Protein AF-A0A1L5KMX1-F1 (afdb_monomer)

Secondary structure (DSSP, 8-state):
--GGGGTGGG-SSS---HHHHHHHHHHHHHHHHHHH-SSHHHHHHHHHHHS--SEEEEE-TTS-EEEEETT--HHHHHHHH-HHHHHT----

Nearest PDB structures (foldseek):
  5l3p-assembly1_z  TM=7.705E-01  e=7.953E-04  Escherichia coli
  7she-assembly1_B  TM=2.033E-01  e=8.927E+00  Homo sapiens

Foldseek 3Di:
DDPVVVVVPVPDDDDQDPLNVVVVVLVVVLVVLVVPDPDPVVSVVVCVVSVQDQWDWDADPVGHIDIDGPPDDVLNVLVSVHVVSSVVDPDD

Mean predicted aligned error: 12.76 Å

S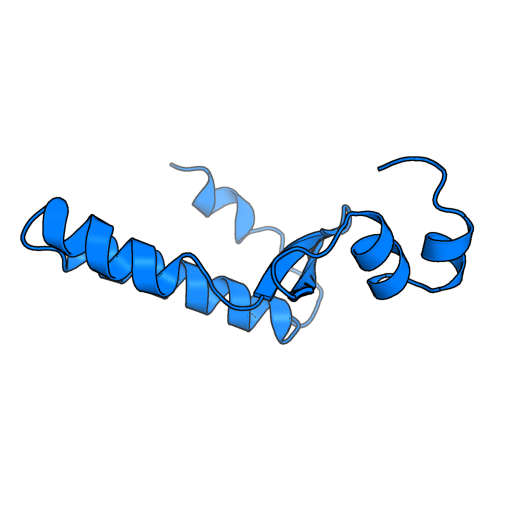tructure (mmCIF, N/CA/C/O backbone):
data_AF-A0A1L5KMX1-F1
#
_entry.id   AF-A0A1L5KMX1-F1
#
loop_
_atom_site.group_PDB
_atom_site.id
_atom_site.type_symbol
_atom_site.label_atom_id
_atom_site.label_alt_id
_atom_site.label_comp_id
_atom_site.label_asym_id
_atom_site.label_entity_id
_atom_site.label_seq_id
_atom_site.pdbx_PDB_ins_code
_atom_site.Cartn_x
_atom_site.Cartn_y
_atom_site.Cartn_z
_atom_site.occupancy
_atom_site.B_iso_or_equiv
_atom_site.auth_seq_id
_atom_site.auth_comp_id
_atom_site.auth_asym_id
_atom_site.auth_atom_id
_atom_site.pdbx_PDB_model_num
ATOM 1 N N . MET A 1 1 ? 13.670 2.421 23.810 1.00 41.09 1 MET A N 1
ATOM 2 C CA . MET A 1 1 ? 14.302 3.001 22.606 1.00 41.09 1 MET A CA 1
ATOM 3 C C . MET A 1 1 ? 13.866 2.151 21.427 1.00 41.09 1 MET A C 1
ATOM 5 O O . MET A 1 1 ? 14.442 1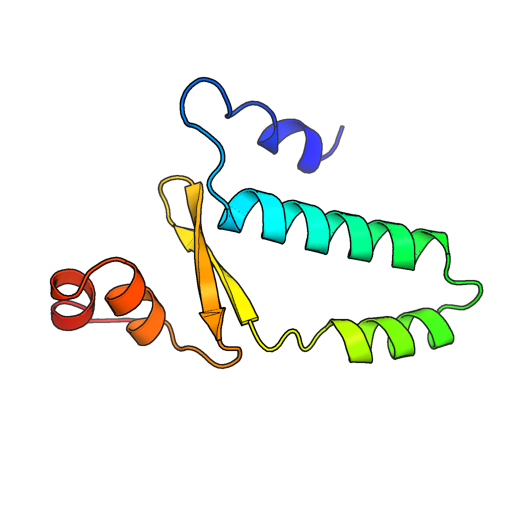.101 21.190 1.00 41.09 1 MET A O 1
ATOM 9 N N . GLY A 1 2 ? 12.703 2.487 20.868 1.00 44.88 2 GLY A N 1
ATOM 10 C CA . GLY A 1 2 ? 11.924 1.606 19.995 1.00 44.88 2 GLY A CA 1
ATOM 11 C C . GLY A 1 2 ? 12.114 1.898 18.510 1.00 44.88 2 GLY A C 1
ATOM 12 O O . GLY A 1 2 ? 12.633 2.947 18.136 1.00 44.88 2 GLY A O 1
ATOM 13 N N . VAL A 1 3 ? 11.629 0.966 17.691 1.00 44.22 3 VAL A N 1
ATOM 14 C CA . VAL A 1 3 ? 11.689 0.940 16.217 1.00 44.22 3 VAL A CA 1
ATOM 15 C C . VAL A 1 3 ? 11.230 2.262 15.572 1.00 44.22 3 VAL A C 1
ATOM 17 O O . VAL A 1 3 ? 11.789 2.677 14.562 1.00 44.22 3 VAL A O 1
ATOM 20 N N . ALA A 1 4 ? 10.309 2.993 16.212 1.00 45.34 4 ALA A N 1
ATOM 21 C CA . ALA A 1 4 ? 9.821 4.295 15.749 1.00 45.34 4 ALA A CA 1
ATOM 22 C C . ALA A 1 4 ? 10.881 5.417 15.765 1.00 45.34 4 ALA A C 1
ATOM 24 O O . ALA A 1 4 ? 10.875 6.281 14.892 1.00 45.34 4 ALA A O 1
ATOM 25 N N . ALA A 1 5 ? 11.829 5.395 16.712 1.00 43.06 5 ALA A N 1
ATOM 26 C CA . ALA A 1 5 ? 12.866 6.428 16.808 1.00 43.06 5 ALA A CA 1
ATOM 27 C C . ALA A 1 5 ? 13.889 6.344 15.661 1.00 43.06 5 ALA A C 1
ATOM 29 O O . ALA A 1 5 ? 14.561 7.325 15.361 1.00 43.06 5 ALA A O 1
ATOM 30 N N . HIS A 1 6 ? 13.994 5.184 15.005 1.00 39.56 6 HIS A N 1
ATOM 31 C CA . HIS A 1 6 ? 14.953 4.965 13.925 1.00 39.56 6 HIS A CA 1
ATOM 32 C C . HIS A 1 6 ? 14.399 5.336 12.534 1.00 39.56 6 HIS A C 1
ATOM 34 O O . HIS A 1 6 ? 15.171 5.449 11.583 1.00 39.56 6 HIS A O 1
ATOM 40 N N . TRP A 1 7 ? 13.087 5.569 12.384 1.00 48.00 7 TRP A N 1
ATOM 41 C CA . TRP A 1 7 ? 12.498 5.971 11.096 1.00 48.00 7 TRP A CA 1
ATOM 42 C C . TRP A 1 7 ? 12.510 7.481 10.850 1.00 48.00 7 TRP A C 1
ATOM 44 O O . TRP A 1 7 ? 12.723 7.894 9.715 1.00 48.00 7 TRP A O 1
ATOM 54 N N . ALA A 1 8 ? 12.414 8.305 11.896 1.00 49.25 8 ALA A N 1
ATOM 55 C CA . ALA A 1 8 ? 12.460 9.766 11.763 1.00 49.25 8 ALA A CA 1
ATOM 56 C C . ALA A 1 8 ? 13.834 10.319 11.313 1.00 49.25 8 ALA A C 1
ATOM 58 O O . ALA A 1 8 ? 13.945 11.491 10.974 1.00 49.25 8 ALA A O 1
ATOM 59 N N . TYR A 1 9 ? 14.897 9.502 11.310 1.00 36.16 9 TYR A N 1
ATOM 60 C CA . TYR A 1 9 ? 16.257 9.970 11.012 1.00 36.16 9 TYR A CA 1
ATOM 61 C C . TYR A 1 9 ? 16.653 9.891 9.524 1.00 36.16 9 TYR A C 1
ATOM 63 O O . TYR A 1 9 ? 17.647 10.492 9.125 1.00 36.16 9 TYR A O 1
ATOM 71 N N . LYS A 1 10 ? 15.882 9.205 8.666 1.00 45.84 10 LYS A N 1
ATOM 72 C CA . LYS A 1 10 ? 16.167 9.151 7.215 1.00 45.84 10 LYS A CA 1
ATOM 73 C C . LYS A 1 10 ? 15.617 10.347 6.421 1.00 45.84 10 LYS A C 1
ATOM 75 O O . LYS A 1 10 ? 15.627 10.320 5.196 1.00 45.84 10 LYS A O 1
ATOM 80 N N . GLU A 1 11 ? 15.184 11.404 7.099 1.00 52.62 11 GLU A N 1
ATOM 81 C CA . GLU A 1 11 ? 14.637 12.616 6.486 1.00 52.62 11 GLU A CA 1
ATOM 82 C C . GLU A 1 11 ? 15.678 13.747 6.504 1.00 52.62 11 GLU A C 1
ATOM 84 O O . GLU A 1 11 ? 15.631 14.661 7.317 1.00 52.62 11 GLU A O 1
ATOM 89 N N . HIS A 1 12 ? 16.670 13.672 5.618 1.00 41.72 12 HIS A N 1
ATOM 90 C CA . HIS A 1 12 ? 17.517 14.823 5.278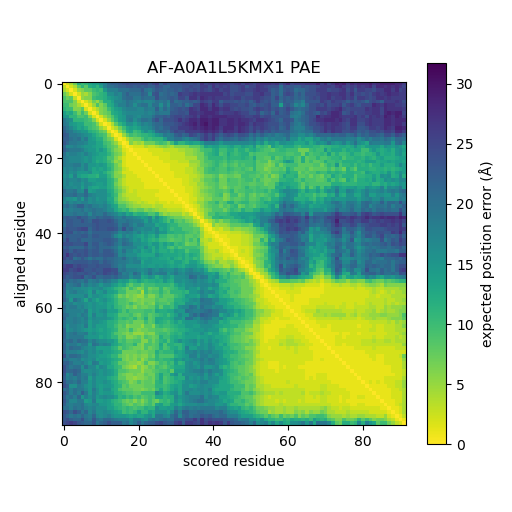 1.00 41.72 12 HIS A CA 1
ATOM 91 C C . HIS A 1 12 ? 17.629 14.948 3.756 1.00 41.72 12 HIS A C 1
ATOM 93 O O . HIS A 1 12 ? 18.731 14.927 3.210 1.00 41.72 12 HIS A O 1
ATOM 99 N N . GLY A 1 13 ? 16.500 15.048 3.042 1.00 46.41 13 GLY A N 1
ATOM 100 C CA . GLY A 1 13 ? 16.612 15.321 1.607 1.00 46.41 13 GLY A CA 1
ATOM 101 C C . GLY A 1 13 ? 15.358 15.615 0.800 1.00 46.41 13 GLY A C 1
ATOM 102 O O . GLY A 1 13 ? 15.451 16.437 -0.104 1.00 46.41 13 GLY A O 1
ATOM 103 N N . GLU A 1 14 ? 14.204 15.004 1.071 1.00 49.62 14 GLU A N 1
ATOM 104 C CA . GLU A 1 14 ? 13.097 15.068 0.107 1.00 49.62 14 GLU A CA 1
ATOM 105 C C . GLU A 1 14 ? 11.775 15.435 0.774 1.00 49.62 14 GLU A C 1
ATOM 107 O O . GLU A 1 14 ? 11.348 14.806 1.737 1.00 49.62 14 GLU A O 1
ATOM 112 N N . THR A 1 15 ? 11.147 16.489 0.251 1.00 52.62 15 THR A N 1
ATOM 113 C CA . THR A 1 15 ? 9.799 16.955 0.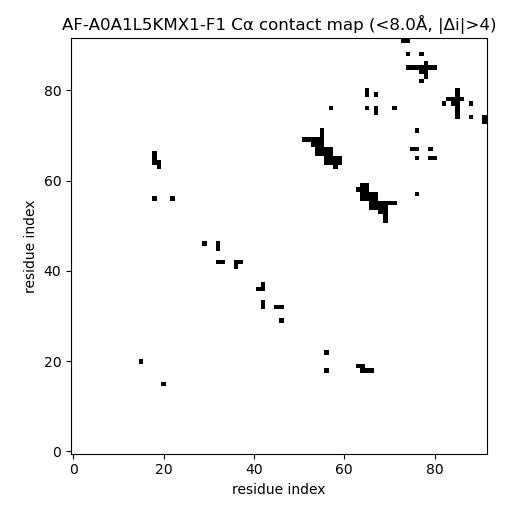579 1.00 52.62 15 THR A CA 1
ATOM 114 C C . THR A 1 15 ? 8.852 15.769 0.765 1.00 52.62 15 THR A C 1
ATOM 116 O O . THR A 1 15 ? 8.535 15.078 -0.204 1.00 52.62 15 THR A O 1
ATOM 119 N N . SER A 1 16 ? 8.397 15.537 2.000 1.00 58.62 16 SER A N 1
ATOM 120 C CA . SER A 1 16 ? 7.405 14.507 2.322 1.00 58.62 16 SER A CA 1
ATOM 121 C C . SER A 1 16 ? 6.216 14.601 1.355 1.00 58.62 16 SER A C 1
ATOM 123 O O . SER A 1 16 ? 5.548 15.636 1.288 1.00 58.62 16 SER A O 1
ATOM 125 N N . THR A 1 17 ? 5.963 13.550 0.565 1.00 66.69 17 THR A N 1
ATOM 126 C CA . THR A 1 17 ? 4.850 13.567 -0.398 1.00 66.69 17 THR A CA 1
ATOM 127 C C . THR A 1 17 ? 3.511 13.431 0.341 1.00 66.69 17 THR A C 1
ATOM 129 O O . THR A 1 17 ? 3.449 13.026 1.505 1.00 66.69 17 THR A O 1
ATOM 132 N N . THR A 1 18 ? 2.407 13.792 -0.316 1.00 71.75 18 THR A N 1
ATOM 133 C CA . THR A 1 18 ? 1.063 13.773 0.286 1.00 71.75 18 THR A CA 1
ATOM 134 C C . THR A 1 18 ? 0.685 12.401 0.856 1.00 71.75 18 THR A C 1
ATOM 136 O O . THR A 1 18 ? 0.028 12.342 1.896 1.00 71.75 18 THR A O 1
ATOM 139 N N . ALA A 1 19 ? 1.153 11.312 0.238 1.00 66.19 19 ALA A N 1
ATOM 140 C CA . ALA A 1 19 ? 0.931 9.950 0.718 1.00 66.19 19 ALA A CA 1
ATOM 141 C C . ALA A 1 19 ? 1.629 9.686 2.065 1.00 66.19 19 ALA A C 1
ATOM 143 O O . ALA A 1 19 ? 1.037 9.081 2.955 1.00 66.19 19 ALA A O 1
ATOM 144 N N . GLN A 1 20 ? 2.851 10.200 2.266 1.00 69.25 20 GLN A N 1
ATOM 145 C CA . GLN A 1 20 ? 3.561 10.095 3.546 1.00 69.25 20 GLN A CA 1
ATOM 146 C C . GLN A 1 20 ? 2.811 10.831 4.653 1.00 69.25 20 GLN A C 1
ATOM 148 O O . GLN A 1 20 ? 2.630 10.280 5.737 1.00 69.25 20 GLN A O 1
ATOM 153 N N . ILE A 1 21 ? 2.312 12.035 4.366 1.00 78.44 21 ILE A N 1
ATOM 154 C CA . ILE A 1 21 ? 1.529 12.817 5.331 1.00 78.44 21 ILE A CA 1
ATOM 155 C C . ILE A 1 21 ? 0.226 12.085 5.697 1.00 78.44 21 ILE A C 1
ATOM 157 O O . ILE A 1 21 ? -0.150 12.054 6.869 1.00 78.44 21 ILE A O 1
ATOM 161 N N . ARG A 1 22 ? -0.467 11.476 4.723 1.00 70.31 22 ARG A N 1
ATOM 162 C CA . ARG A 1 22 ? -1.688 10.690 4.982 1.00 70.31 22 ARG A CA 1
ATOM 163 C C . ARG A 1 22 ? -1.411 9.433 5.803 1.00 70.31 22 ARG A C 1
ATOM 165 O O . ARG A 1 22 ? -2.090 9.220 6.805 1.00 70.31 22 ARG A O 1
ATOM 172 N N . ALA A 1 23 ? -0.374 8.672 5.461 1.00 71.31 23 ALA A N 1
ATOM 173 C CA . ALA A 1 23 ? 0.031 7.492 6.223 1.00 71.31 23 ALA A CA 1
ATOM 174 C C . ALA A 1 23 ? 0.425 7.841 7.671 1.00 71.31 23 ALA A C 1
ATOM 176 O O . ALA A 1 23 ? 0.052 7.134 8.608 1.00 71.31 23 ALA A O 1
ATOM 177 N N . GLN A 1 24 ? 1.124 8.964 7.877 1.00 78.12 24 GLN A N 1
ATOM 178 C CA . GLN A 1 24 ? 1.445 9.472 9.214 1.00 78.12 24 GLN A CA 1
ATOM 179 C C . GLN A 1 24 ? 0.187 9.814 10.017 1.00 78.12 24 GLN A C 1
ATOM 181 O O . GLN A 1 24 ? 0.106 9.454 11.190 1.00 78.12 24 GLN A O 1
ATOM 186 N N . ARG A 1 25 ? -0.801 10.475 9.400 1.00 76.56 25 ARG A N 1
ATOM 187 C CA . ARG A 1 25 ? -2.079 10.784 10.059 1.00 76.56 25 ARG A CA 1
ATOM 188 C C . ARG A 1 25 ? -2.843 9.522 10.437 1.00 76.56 25 ARG A C 1
ATOM 190 O O . ARG A 1 25 ? -3.268 9.418 11.578 1.00 76.56 25 ARG A O 1
ATOM 197 N N . TRP A 1 26 ? -2.949 8.551 9.530 1.00 73.81 26 TRP A N 1
ATOM 198 C CA . TRP A 1 26 ? -3.590 7.267 9.825 1.00 73.81 26 TRP A CA 1
ATOM 199 C C . TRP A 1 26 ? -2.924 6.563 11.017 1.00 73.81 26 TRP A C 1
ATOM 201 O O . TRP A 1 26 ? -3.600 6.127 11.946 1.00 73.81 26 TRP A O 1
ATOM 211 N N . MET A 1 27 ? -1.587 6.541 11.060 1.00 73.75 27 MET A N 1
ATOM 212 C CA . MET A 1 27 ? -0.848 5.954 12.180 1.00 73.75 27 MET A CA 1
ATOM 213 C C . MET A 1 27 ? -1.053 6.714 13.499 1.00 73.75 27 MET A C 1
ATOM 215 O O . MET A 1 27 ? -1.146 6.086 14.552 1.00 73.75 27 MET A O 1
ATOM 219 N N . GLN A 1 28 ? -1.148 8.047 13.462 1.00 77.31 28 GLN A N 1
ATOM 220 C CA . GLN A 1 28 ? -1.488 8.844 14.645 1.00 77.31 28 GLN A CA 1
ATOM 221 C C . GLN A 1 28 ? -2.900 8.529 15.148 1.00 77.31 28 GLN A C 1
ATOM 223 O O . GLN A 1 28 ? -3.061 8.265 16.338 1.00 77.31 28 GLN A O 1
ATOM 228 N N . SER A 1 29 ? -3.891 8.453 14.257 1.00 67.75 29 SER A N 1
ATOM 229 C CA . SER A 1 29 ? -5.269 8.099 14.617 1.00 67.75 29 SER A CA 1
ATOM 230 C C . SER A 1 29 ? -5.363 6.715 15.269 1.00 67.75 29 SER A C 1
ATOM 232 O O . SER A 1 29 ? -6.056 6.556 16.273 1.00 67.75 29 SER A O 1
ATOM 234 N N . LEU A 1 30 ? -4.596 5.729 14.786 1.00 70.12 30 LEU A N 1
ATOM 235 C CA . LEU A 1 30 ? -4.513 4.408 15.424 1.00 70.12 30 LEU A CA 1
ATOM 236 C C . LEU A 1 30 ? -3.966 4.468 16.860 1.00 70.12 30 LEU A C 1
ATOM 238 O O . LEU A 1 30 ? -4.458 3.765 17.746 1.00 70.12 30 LEU A O 1
ATOM 242 N N . LEU A 1 31 ? -2.951 5.300 17.109 1.00 75.12 31 LEU A N 1
ATOM 243 C CA . LEU A 1 31 ? -2.366 5.464 18.444 1.00 75.12 31 LEU A CA 1
ATOM 244 C C . LEU A 1 31 ? -3.316 6.193 19.404 1.00 75.12 31 LEU A C 1
ATOM 246 O O . LEU A 1 31 ? -3.357 5.867 20.591 1.00 75.12 31 LEU A O 1
ATOM 250 N N . GLU A 1 32 ? -4.088 7.157 18.905 1.00 71.19 32 GLU A N 1
ATOM 251 C CA . GLU A 1 32 ? -5.112 7.869 19.678 1.00 71.19 32 GLU A CA 1
ATOM 252 C C . GLU A 1 32 ? -6.284 6.952 20.059 1.00 71.19 32 GLU A C 1
ATOM 254 O O . GLU A 1 32 ? -6.740 6.967 21.206 1.00 71.19 32 GLU A O 1
ATOM 259 N N . LEU A 1 33 ? -6.725 6.088 19.141 1.00 66.81 33 LEU A N 1
ATOM 260 C CA . LEU A 1 33 ? -7.725 5.046 19.403 1.00 66.81 33 LEU A CA 1
ATOM 261 C C . LEU A 1 33 ? -7.285 4.091 20.520 1.00 66.81 33 LEU A C 1
ATOM 263 O O . LEU A 1 33 ? -8.077 3.752 21.398 1.00 66.81 33 LEU A O 1
ATOM 267 N N . GLN A 1 34 ? -6.006 3.702 20.543 1.00 66.00 34 GLN A N 1
ATOM 268 C CA . GLN A 1 34 ? -5.462 2.854 21.608 1.00 66.00 34 GLN A CA 1
ATOM 269 C C . GLN A 1 34 ? -5.510 3.544 22.982 1.00 66.00 34 GLN A C 1
ATOM 271 O O . GLN A 1 34 ? -5.754 2.890 23.995 1.00 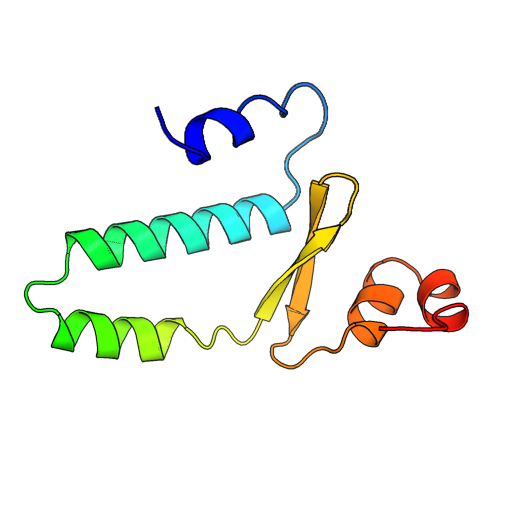66.00 34 GLN A O 1
ATOM 276 N N . GLN A 1 35 ? -5.253 4.854 23.033 1.00 68.19 35 GLN A N 1
ATOM 277 C CA . GLN A 1 35 ? -5.208 5.618 24.284 1.00 68.19 35 GLN A CA 1
ATOM 278 C C . GLN A 1 35 ? -6.599 5.981 24.820 1.00 68.19 35 GLN A C 1
ATOM 280 O O . GLN A 1 35 ? -6.756 6.159 26.026 1.00 68.19 35 GLN A O 1
ATOM 285 N N . SER A 1 36 ? -7.594 6.101 23.938 1.00 61.28 36 SER A N 1
ATOM 286 C CA . SER A 1 36 ? -8.961 6.529 24.272 1.00 61.28 36 SER A CA 1
ATOM 287 C C . SER A 1 36 ? -9.928 5.380 24.571 1.00 61.28 36 SER A C 1
ATOM 289 O O . SER A 1 36 ? -10.994 5.617 25.139 1.00 61.28 36 SER A O 1
ATOM 291 N N . ALA A 1 37 ? -9.576 4.137 24.237 1.00 62.03 37 ALA A N 1
ATOM 292 C CA . ALA A 1 37 ? -10.446 2.994 24.469 1.00 62.03 37 ALA A CA 1
ATOM 293 C C . ALA A 1 37 ? -10.592 2.649 25.964 1.00 62.03 37 ALA A C 1
ATOM 295 O O . ALA A 1 37 ? -9.663 2.153 26.603 1.00 62.03 37 ALA A O 1
ATOM 296 N N . GLY A 1 38 ? -11.797 2.852 26.508 1.00 60.97 38 GLY A N 1
ATOM 297 C CA . GLY A 1 38 ? -12.156 2.479 27.882 1.00 60.97 38 GLY A CA 1
ATOM 298 C C . GLY A 1 38 ? -12.306 0.967 28.100 1.00 60.97 38 GLY A C 1
ATOM 299 O O . GLY A 1 38 ? -12.199 0.491 29.230 1.00 60.97 38 GLY A O 1
ATOM 300 N N . SER A 1 39 ? -12.509 0.192 27.027 1.00 69.06 39 SER A N 1
ATOM 301 C CA . SER A 1 39 ? -12.498 -1.274 27.034 1.00 69.06 39 SER A CA 1
ATOM 302 C C . SER A 1 39 ? -11.904 -1.835 25.735 1.00 69.06 39 SER A C 1
ATOM 304 O O . SER A 1 39 ? -12.043 -1.247 24.663 1.00 69.06 39 SER A O 1
ATOM 306 N N . SER A 1 40 ? -11.279 -3.016 25.798 1.00 65.19 40 SER A N 1
ATOM 307 C CA . SER A 1 40 ? -10.714 -3.685 24.614 1.00 65.19 40 SER A CA 1
ATOM 308 C C . SER A 1 40 ? -11.762 -4.050 23.553 1.00 65.19 40 SER A C 1
ATOM 310 O O . SER A 1 40 ? -11.395 -4.310 22.413 1.00 65.19 40 SER A O 1
ATOM 312 N N . PHE A 1 41 ? -13.050 -4.088 23.906 1.00 67.38 41 PHE A N 1
ATOM 313 C CA . PHE A 1 41 ? -14.132 -4.421 22.979 1.00 67.38 41 PHE A CA 1
ATOM 314 C C . PHE A 1 41 ? -14.542 -3.221 22.117 1.00 67.38 41 PHE A C 1
ATOM 316 O O . PHE A 1 41 ? -14.580 -3.347 20.897 1.00 67.38 41 PHE A O 1
ATOM 323 N N . GLU A 1 42 ? -14.745 -2.050 22.729 1.00 66.12 42 GLU A N 1
ATOM 324 C CA . GLU A 1 42 ? -15.013 -0.798 22.000 1.00 66.12 42 GLU A CA 1
ATOM 325 C C . GLU A 1 42 ? -13.835 -0.411 21.099 1.00 66.12 42 GLU A C 1
ATOM 327 O O . GLU A 1 42 ? -14.045 0.055 19.984 1.00 66.12 42 GLU A O 1
ATOM 332 N N . PHE A 1 43 ? -12.601 -0.692 21.539 1.00 66.69 43 PHE A N 1
ATOM 333 C CA . PHE A 1 43 ? -11.413 -0.586 20.690 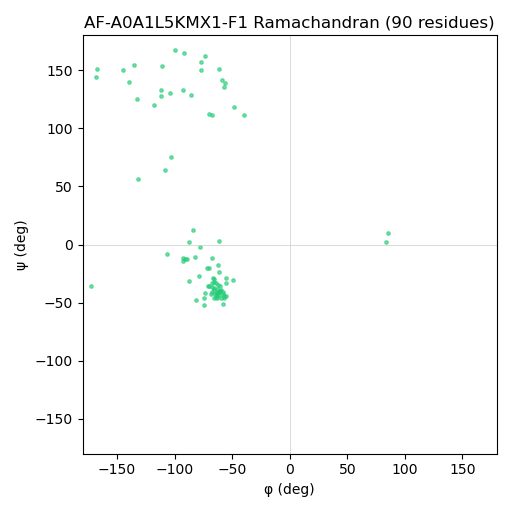1.00 66.69 43 PHE A CA 1
ATOM 334 C C . PHE A 1 43 ? -11.519 -1.471 19.448 1.00 66.69 43 PHE A C 1
ATOM 336 O O . PHE A 1 43 ? -11.316 -0.995 18.345 1.00 66.69 43 PHE A O 1
ATOM 343 N N . ILE A 1 44 ? -11.834 -2.762 19.601 1.00 66.50 44 ILE A N 1
ATOM 344 C CA . ILE A 1 44 ? -11.904 -3.700 18.468 1.00 66.50 44 ILE A CA 1
ATOM 345 C C . ILE A 1 44 ? -13.017 -3.311 17.487 1.00 66.50 44 ILE A C 1
ATOM 347 O O . ILE A 1 44 ? -12.869 -3.544 16.290 1.00 66.50 44 ILE A O 1
ATOM 351 N N . GLU A 1 45 ? -14.124 -2.745 17.963 1.00 68.38 45 GLU A N 1
ATOM 352 C CA . GLU A 1 45 ? -15.241 -2.329 17.112 1.00 68.38 45 GLU A CA 1
ATOM 353 C C . GLU A 1 45 ? -14.931 -1.050 16.319 1.00 68.38 45 GLU A C 1
ATOM 355 O O . GLU A 1 45 ? -15.119 -1.039 15.101 1.00 68.38 45 GLU A O 1
ATOM 360 N N . SER A 1 46 ? -14.368 -0.019 16.960 1.00 64.50 46 SER A N 1
ATOM 361 C CA . SER A 1 46 ? -13.922 1.203 16.271 1.00 64.50 46 SER A CA 1
ATOM 362 C C . SER A 1 46 ? -12.774 0.917 15.305 1.00 64.50 46 SER A C 1
ATOM 364 O O . SER A 1 46 ? -12.808 1.327 14.148 1.00 64.50 46 SER A O 1
ATOM 366 N N . VAL A 1 47 ? -11.817 0.096 15.736 1.00 62.03 47 VAL A N 1
ATOM 367 C CA . VAL A 1 47 ? -10.707 -0.369 14.910 1.00 62.03 47 VAL A CA 1
ATOM 368 C C . VAL A 1 47 ? -11.227 -1.193 13.739 1.00 62.03 47 VAL A C 1
ATOM 370 O O . VAL A 1 47 ? -10.776 -0.961 12.637 1.00 62.03 47 VAL A O 1
ATOM 373 N N . LYS A 1 48 ? -12.214 -2.085 13.885 1.00 60.59 48 LYS A N 1
ATOM 374 C CA . LYS A 1 48 ? -12.810 -2.781 12.725 1.00 60.59 48 LYS A CA 1
ATOM 375 C C . LYS A 1 48 ? -13.449 -1.831 11.713 1.00 60.59 48 LYS A C 1
ATOM 377 O O . LYS A 1 48 ? -13.384 -2.126 10.526 1.00 60.59 48 LYS A O 1
ATOM 382 N N . SER A 1 49 ? -14.066 -0.742 12.164 1.00 63.81 49 SER A N 1
ATOM 383 C CA . SER A 1 49 ? -14.652 0.260 11.270 1.00 63.81 49 SER A CA 1
ATOM 384 C C . SER A 1 49 ? -13.581 1.078 10.535 1.00 63.81 49 SER A C 1
ATOM 386 O O . SER A 1 49 ? -13.767 1.383 9.363 1.00 63.81 49 SER A O 1
ATOM 388 N N . ASP A 1 50 ? -12.450 1.368 11.189 1.00 59.00 50 ASP A N 1
ATOM 389 C CA . ASP A 1 50 ? -11.327 2.141 10.628 1.00 59.00 50 ASP A CA 1
ATOM 390 C C . ASP A 1 50 ? -10.229 1.271 9.967 1.00 59.00 50 ASP A C 1
ATOM 392 O O . ASP A 1 50 ? -9.337 1.791 9.294 1.00 59.00 50 ASP A O 1
ATOM 396 N N . LEU A 1 51 ? -10.263 -0.056 10.157 1.00 56.62 51 LEU A N 1
ATOM 397 C CA . LEU A 1 51 ? -9.298 -1.043 9.632 1.00 56.62 51 LEU A CA 1
ATOM 398 C C . LEU A 1 51 ? -9.570 -1.466 8.197 1.00 56.62 51 LEU A C 1
ATOM 400 O O . LEU A 1 51 ? -8.721 -2.132 7.602 1.00 56.62 51 LEU A O 1
ATOM 404 N N . PHE A 1 52 ? -10.722 -1.099 7.648 1.00 55.50 52 PHE A N 1
ATOM 405 C CA . PHE A 1 52 ? -10.976 -1.216 6.221 1.00 55.50 52 PHE A CA 1
ATOM 406 C C . PHE A 1 52 ? -10.9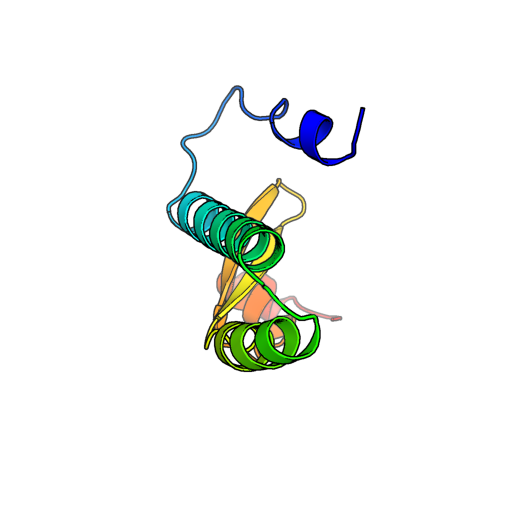94 0.183 5.609 1.00 55.50 52 PHE A C 1
ATOM 408 O O . PHE A 1 52 ? -12.043 0.619 5.140 1.00 55.50 52 PHE A O 1
ATOM 415 N N . PRO A 1 53 ? -9.864 0.921 5.626 1.00 63.66 53 PRO A N 1
ATOM 416 C CA . PRO A 1 53 ? -9.750 2.037 4.713 1.00 63.66 53 PRO A CA 1
ATOM 417 C C . PRO A 1 53 ? -9.969 1.474 3.308 1.00 63.66 53 PRO A C 1
ATOM 419 O O . PRO A 1 53 ? -9.445 0.408 2.977 1.00 63.66 53 PRO A O 1
ATOM 422 N N . ASP A 1 54 ? -10.707 2.195 2.468 1.00 77.56 54 ASP A N 1
ATOM 423 C CA . ASP A 1 54 ? -10.857 1.863 1.044 1.00 77.56 54 ASP A CA 1
ATOM 424 C C . ASP A 1 54 ? -9.504 1.901 0.293 1.00 77.56 54 ASP A C 1
ATOM 426 O O . ASP A 1 54 ? -9.453 1.677 -0.915 1.00 77.56 54 ASP A O 1
ATOM 430 N N . GLU A 1 55 ? -8.400 2.164 1.004 1.00 81.38 55 GLU A N 1
ATOM 431 C CA . GLU A 1 55 ? -7.045 2.371 0.516 1.00 81.38 55 GLU A CA 1
ATOM 432 C C . GLU A 1 55 ? -5.998 1.690 1.422 1.00 81.38 55 GLU A C 1
ATOM 434 O O . GLU A 1 55 ? -6.054 1.755 2.647 1.00 81.38 55 GLU A O 1
ATOM 439 N N . ILE A 1 56 ? -4.983 1.080 0.817 1.00 84.88 56 ILE A N 1
ATOM 440 C CA . ILE A 1 56 ? -3.781 0.534 1.447 1.00 84.88 56 ILE A CA 1
ATOM 441 C C . ILE A 1 56 ? -2.553 1.368 1.062 1.00 84.88 56 ILE A C 1
ATOM 443 O O . ILE A 1 56 ? -2.490 1.965 -0.012 1.00 84.88 56 ILE A O 1
ATOM 447 N N . TYR A 1 57 ? -1.537 1.363 1.923 1.00 84.88 57 TYR A N 1
ATOM 448 C CA . TYR A 1 57 ? -0.302 2.124 1.732 1.00 84.88 57 TYR A CA 1
ATOM 449 C C . TYR A 1 57 ? 0.891 1.166 1.640 1.00 84.88 57 TYR A C 1
ATOM 451 O O . TYR A 1 57 ? 1.166 0.414 2.577 1.00 84.88 57 TYR A O 1
ATOM 459 N N . VAL A 1 58 ? 1.605 1.188 0.513 1.00 88.19 58 VAL A N 1
ATOM 460 C CA . VAL A 1 58 ? 2.727 0.288 0.208 1.00 88.19 58 VAL A CA 1
ATOM 461 C C . VAL A 1 58 ? 4.036 1.070 0.178 1.00 88.19 58 VAL A C 1
ATOM 463 O O . VAL A 1 58 ? 4.131 2.119 -0.458 1.00 88.19 58 VAL A O 1
ATOM 466 N N . PHE A 1 59 ? 5.067 0.552 0.844 1.00 83.88 59 PHE A N 1
ATOM 467 C CA . PHE A 1 59 ? 6.408 1.133 0.812 1.00 83.88 59 PHE A CA 1
ATOM 468 C C . PHE A 1 59 ? 7.200 0.612 -0.388 1.00 83.88 59 PHE A C 1
ATOM 470 O O . PHE A 1 59 ? 7.336 -0.598 -0.570 1.00 83.88 59 PHE A O 1
ATOM 477 N N . THR A 1 60 ? 7.782 1.518 -1.173 1.00 85.94 60 THR A N 1
ATOM 478 C CA . THR A 1 60 ? 8.801 1.155 -2.164 1.00 85.94 60 THR A CA 1
ATOM 479 C C . THR A 1 60 ? 10.149 0.911 -1.466 1.00 85.94 60 THR A C 1
ATOM 481 O O . THR A 1 60 ? 10.379 1.448 -0.376 1.00 85.94 60 THR A O 1
ATOM 484 N N . PRO A 1 61 ? 11.081 0.1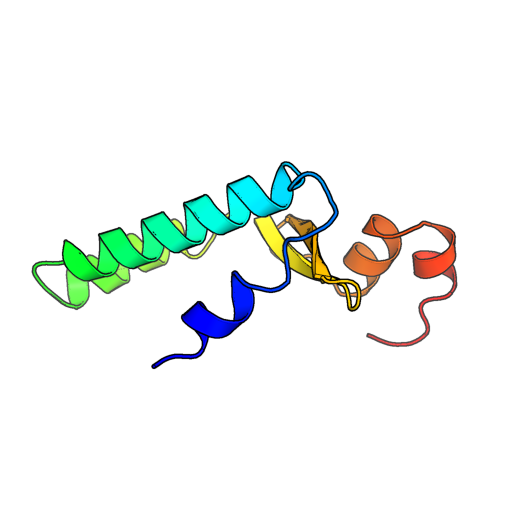47 -2.068 1.00 82.38 61 PRO A N 1
ATOM 485 C CA . PRO A 1 61 ? 12.429 -0.047 -1.520 1.00 82.38 61 PRO A CA 1
ATOM 486 C C . PRO A 1 61 ? 13.196 1.262 -1.270 1.00 82.38 61 PRO A C 1
ATOM 488 O O . PRO A 1 61 ? 14.016 1.342 -0.356 1.00 82.38 61 PRO A O 1
ATOM 491 N N . GLU A 1 62 ? 12.899 2.306 -2.046 1.00 82.69 62 GLU A N 1
ATOM 492 C CA . GLU A 1 62 ? 13.467 3.653 -1.905 1.00 82.69 62 GLU A CA 1
ATOM 493 C C . GLU A 1 62 ? 12.836 4.455 -0.752 1.00 82.69 62 GLU A C 1
ATOM 495 O O . GLU A 1 62 ? 13.249 5.580 -0.487 1.00 82.69 62 GLU A O 1
ATOM 500 N N . GLY A 1 63 ? 11.848 3.896 -0.046 1.00 74.06 63 GLY A N 1
ATOM 501 C CA . GLY A 1 63 ? 11.188 4.531 1.096 1.00 74.06 63 GLY A CA 1
ATOM 502 C C . GLY A 1 63 ? 10.037 5.468 0.726 1.00 74.06 63 GLY A C 1
ATOM 503 O O . GLY A 1 63 ? 9.527 6.180 1.593 1.00 74.06 63 GLY A O 1
ATOM 504 N N . ARG A 1 64 ? 9.594 5.473 -0.537 1.00 81.12 64 ARG A N 1
ATOM 505 C CA . ARG A 1 64 ? 8.379 6.193 -0.943 1.00 81.12 64 ARG A CA 1
ATOM 506 C C . ARG A 1 64 ? 7.143 5.402 -0.525 1.00 81.12 64 ARG A C 1
ATOM 508 O O . ARG A 1 64 ? 7.186 4.177 -0.479 1.00 81.12 64 ARG A O 1
ATOM 515 N N . ILE A 1 65 ? 6.042 6.095 -0.247 1.00 80.75 65 ILE A N 1
ATOM 516 C CA . ILE A 1 65 ? 4.745 5.460 0.010 1.00 80.75 65 ILE A CA 1
ATOM 517 C C . ILE A 1 65 ? 3.865 5.629 -1.224 1.00 80.75 65 ILE A C 1
ATOM 519 O O . ILE A 1 65 ? 3.728 6.740 -1.735 1.00 80.75 65 ILE A O 1
ATOM 523 N N . VAL A 1 66 ? 3.277 4.528 -1.678 1.00 86.75 66 VAL A N 1
ATOM 524 C CA . VAL A 1 66 ? 2.282 4.481 -2.751 1.00 86.75 66 VAL A CA 1
ATOM 525 C C . VAL A 1 66 ? 0.946 4.086 -2.139 1.00 86.75 66 VAL A C 1
ATOM 527 O O . VAL A 1 66 ? 0.8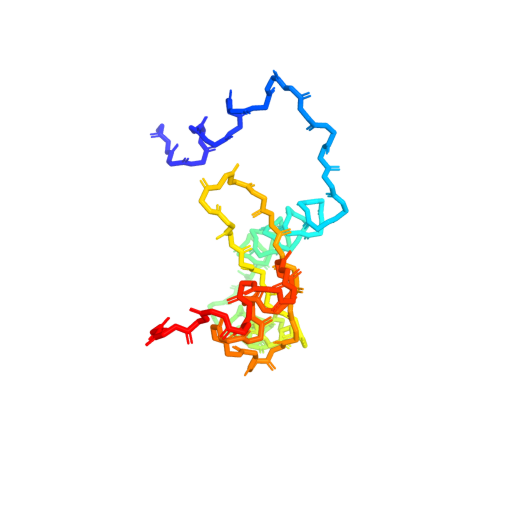60 3.097 -1.416 1.00 86.75 66 VAL A O 1
ATOM 530 N N . GLU A 1 67 ? -0.082 4.874 -2.415 1.00 89.00 67 GLU A N 1
ATOM 531 C CA . GLU A 1 67 ? -1.460 4.610 -2.002 1.00 89.00 67 GLU A CA 1
ATOM 532 C C . GLU A 1 67 ? -2.180 3.846 -3.111 1.00 89.00 67 GLU A C 1
ATOM 534 O O . GLU A 1 67 ? -2.068 4.200 -4.286 1.00 89.00 67 GLU A O 1
ATOM 539 N N . LEU A 1 68 ? -2.883 2.782 -2.743 1.00 89.38 68 LEU A N 1
ATOM 540 C CA . LEU A 1 68 ? -3.639 1.925 -3.650 1.00 89.38 68 LEU A CA 1
ATOM 541 C C . LEU A 1 68 ? -5.003 1.626 -3.043 1.00 89.38 68 LEU A C 1
ATOM 543 O O . LEU A 1 68 ? -5.107 1.611 -1.825 1.00 89.38 68 LEU A O 1
ATOM 547 N N . PRO A 1 69 ? -6.037 1.318 -3.833 1.00 90.31 69 PRO A N 1
ATOM 548 C CA . PRO A 1 69 ? -7.305 0.868 -3.280 1.00 90.31 69 PRO A CA 1
ATOM 549 C C . PRO A 1 69 ? -7.151 -0.445 -2.499 1.00 90.31 69 PRO A C 1
ATOM 551 O O . PRO A 1 69 ? -6.298 -1.287 -2.799 1.00 90.31 69 PRO A O 1
ATOM 554 N N . ALA A 1 70 ? -8.003 -0.642 -1.498 1.00 87.94 70 ALA A N 1
ATOM 555 C CA . ALA A 1 70 ? -8.073 -1.889 -0.757 1.00 87.94 70 ALA A CA 1
ATOM 556 C C . ALA A 1 70 ? -8.344 -3.070 -1.699 1.00 87.94 70 ALA A C 1
ATOM 558 O O . ALA A 1 70 ? -9.185 -3.008 -2.595 1.00 87.94 70 ALA A O 1
ATOM 559 N N . GLY A 1 71 ? -7.601 -4.159 -1.497 1.00 88.50 71 GLY A N 1
ATOM 560 C CA . GLY A 1 71 ? -7.640 -5.324 -2.382 1.00 88.50 71 GLY A CA 1
ATOM 561 C C . GLY A 1 71 ? -6.757 -5.214 -3.629 1.00 88.50 71 GLY A C 1
ATOM 562 O O . GLY A 1 71 ? -6.748 -6.154 -4.421 1.00 88.50 71 GLY A O 1
ATOM 563 N N . ALA A 1 72 ? -5.994 -4.126 -3.797 1.00 93.31 72 ALA A N 1
ATOM 564 C CA . ALA A 1 72 ? -4.992 -4.032 -4.854 1.00 93.31 72 ALA A CA 1
ATOM 565 C C . ALA A 1 72 ? -3.940 -5.148 -4.746 1.00 93.31 72 ALA A C 1
ATOM 567 O O . ALA A 1 72 ? -3.500 -5.538 -3.661 1.00 93.31 72 ALA A O 1
ATOM 568 N N . THR A 1 73 ? -3.532 -5.659 -5.903 1.00 94.69 73 THR A N 1
ATOM 569 C CA . THR A 1 73 ? -2.550 -6.732 -6.054 1.00 94.69 73 THR A CA 1
ATOM 570 C C . THR A 1 73 ? -1.133 -6.170 -6.206 1.00 94.69 73 THR A C 1
ATOM 572 O O . THR A 1 73 ? -0.954 -4.991 -6.529 1.00 94.69 73 THR A O 1
ATOM 575 N N . PRO A 1 74 ? -0.082 -6.996 -6.055 1.00 93.50 74 PRO A N 1
ATOM 576 C CA . PRO A 1 74 ? 1.278 -6.534 -6.328 1.00 93.50 74 PRO A CA 1
ATOM 577 C C . PRO A 1 74 ? 1.492 -6.093 -7.788 1.00 93.50 74 PRO A C 1
ATOM 579 O O . PRO A 1 74 ? 2.354 -5.258 -8.055 1.00 93.50 74 PRO A O 1
ATOM 582 N N . VAL A 1 75 ? 0.683 -6.594 -8.731 1.00 95.06 75 VAL A N 1
ATOM 583 C CA . VAL A 1 75 ? 0.689 -6.126 -10.127 1.00 95.06 75 VAL A CA 1
ATOM 584 C C . VAL A 1 75 ? 0.143 -4.700 -10.215 1.00 95.06 75 VAL A C 1
ATOM 586 O O . VAL A 1 75 ? 0.748 -3.861 -10.879 1.00 95.06 75 VAL A O 1
ATOM 589 N N . ASP A 1 76 ? -0.938 -4.385 -9.498 1.00 94.69 76 ASP A N 1
ATOM 590 C CA . ASP A 1 76 ? -1.485 -3.021 -9.440 1.00 94.69 76 ASP A CA 1
ATOM 591 C C . ASP A 1 76 ? -0.468 -2.039 -8.847 1.00 94.69 76 ASP A C 1
ATOM 593 O O . ASP A 1 76 ? -0.286 -0.938 -9.368 1.00 94.69 76 ASP A O 1
ATOM 597 N N . PHE A 1 77 ? 0.270 -2.464 -7.814 1.00 94.38 77 PHE A N 1
ATOM 598 C CA . PHE A 1 77 ? 1.398 -1.694 -7.289 1.00 94.38 77 PHE A CA 1
ATOM 599 C C . PHE A 1 77 ? 2.476 -1.462 -8.354 1.00 94.38 77 PHE A C 1
ATOM 601 O O . PHE A 1 77 ? 2.921 -0.330 -8.528 1.00 94.38 77 PHE A O 1
ATOM 608 N N . ALA A 1 78 ? 2.869 -2.494 -9.108 1.00 94.19 78 ALA A N 1
ATOM 609 C CA . ALA A 1 78 ? 3.856 -2.357 -10.178 1.00 94.19 78 ALA A CA 1
ATOM 610 C C . ALA A 1 78 ? 3.423 -1.324 -11.238 1.00 94.19 78 ALA A C 1
ATOM 612 O O . ALA A 1 78 ? 4.232 -0.477 -11.623 1.00 94.19 78 ALA A O 1
ATOM 613 N N . TYR A 1 79 ? 2.147 -1.325 -11.643 1.00 93.31 79 TYR A N 1
ATOM 614 C CA . TYR A 1 79 ? 1.593 -0.313 -12.551 1.00 93.31 79 TYR A CA 1
ATOM 615 C C . TYR A 1 79 ? 1.518 1.085 -11.931 1.00 93.31 79 TYR A C 1
ATOM 617 O O . TYR A 1 79 ? 1.769 2.066 -12.630 1.00 93.31 79 TYR A O 1
ATOM 625 N N . ALA A 1 80 ? 1.218 1.193 -10.635 1.00 92.31 80 ALA A N 1
ATOM 626 C CA . ALA A 1 80 ? 1.221 2.469 -9.924 1.00 92.31 80 ALA A CA 1
ATOM 627 C C . ALA A 1 80 ? 2.631 3.069 -9.798 1.00 92.31 80 ALA A C 1
ATOM 629 O O . ALA A 1 80 ? 2.778 4.291 -9.765 1.00 92.31 80 ALA A O 1
ATOM 630 N N . VAL A 1 81 ? 3.674 2.230 -9.759 1.00 90.69 81 VAL A N 1
ATOM 631 C CA . VAL A 1 81 ? 5.070 2.686 -9.799 1.00 90.69 81 VAL A CA 1
ATOM 632 C C . VAL A 1 81 ? 5.451 3.142 -11.210 1.00 90.69 81 VAL A C 1
ATOM 634 O O . VAL A 1 81 ? 5.982 4.243 -11.359 1.00 90.69 81 VAL A O 1
ATOM 637 N N . HIS A 1 82 ? 5.222 2.311 -12.234 1.00 91.94 82 HIS A N 1
ATOM 638 C CA . HIS A 1 82 ? 5.415 2.673 -13.642 1.00 91.94 82 HIS A CA 1
ATOM 639 C C . HIS A 1 82 ? 4.810 1.622 -14.584 1.00 91.94 82 HIS A C 1
ATOM 641 O O . HIS A 1 82 ? 4.963 0.422 -14.360 1.00 91.94 82 HIS A O 1
ATOM 647 N N . THR A 1 83 ? 4.249 2.046 -15.718 1.00 93.75 83 THR A N 1
ATOM 648 C CA . THR A 1 83 ? 3.664 1.138 -16.721 1.00 93.75 83 THR A CA 1
ATOM 649 C C . THR A 1 83 ? 4.646 0.066 -17.206 1.00 93.75 83 THR A C 1
ATOM 651 O O . THR A 1 83 ? 4.294 -1.108 -17.267 1.00 93.75 83 THR A O 1
ATOM 654 N N . ASP A 1 84 ? 5.897 0.435 -17.496 1.00 94.19 84 ASP A N 1
ATOM 655 C CA . ASP A 1 84 ? 6.918 -0.531 -17.938 1.00 94.19 84 ASP A CA 1
ATOM 656 C C . ASP A 1 84 ? 7.290 -1.555 -16.854 1.00 94.19 84 ASP A C 1
ATOM 658 O O . ASP A 1 84 ? 7.616 -2.695 -17.177 1.00 94.19 84 ASP A O 1
ATOM 662 N N . ILE A 1 85 ? 7.204 -1.181 -15.571 1.00 91.75 85 ILE A N 1
ATOM 663 C CA . ILE A 1 85 ? 7.437 -2.101 -14.447 1.00 91.75 85 ILE A CA 1
ATOM 664 C C . ILE A 1 85 ? 6.253 -3.061 -14.319 1.00 91.75 85 ILE A C 1
ATOM 666 O O . ILE A 1 85 ? 6.463 -4.260 -14.153 1.00 91.75 85 ILE A O 1
ATOM 670 N N . GLY A 1 86 ? 5.023 -2.560 -14.466 1.00 93.69 86 GLY A N 1
ATOM 671 C CA . GLY A 1 86 ? 3.817 -3.387 -14.547 1.00 93.69 86 GLY A CA 1
ATOM 672 C C . GLY A 1 86 ? 3.884 -4.410 -15.684 1.00 93.69 86 GLY A C 1
ATOM 673 O O . GLY A 1 86 ? 3.641 -5.594 -15.463 1.00 93.69 86 GLY A O 1
ATOM 674 N N . HIS A 1 87 ? 4.301 -3.989 -16.881 1.00 92.88 87 HIS A N 1
ATOM 675 C CA . HIS A 1 87 ? 4.472 -4.885 -18.030 1.00 92.88 87 HIS A CA 1
ATOM 676 C C . HIS A 1 87 ? 5.612 -5.900 -17.860 1.00 92.88 87 HIS A C 1
ATOM 678 O O . HIS A 1 87 ? 5.518 -7.012 -18.375 1.00 92.88 87 HIS A O 1
ATOM 684 N N . ALA A 1 88 ? 6.685 -5.534 -17.156 1.00 92.69 88 ALA A N 1
ATOM 685 C CA . ALA A 1 88 ? 7.813 -6.419 -16.869 1.00 92.69 88 ALA A CA 1
ATOM 686 C C . ALA A 1 88 ? 7.623 -7.261 -15.591 1.00 92.69 88 ALA A C 1
ATOM 688 O O . ALA A 1 88 ? 8.533 -8.000 -15.207 1.00 92.69 88 ALA A O 1
ATOM 689 N N . CYS A 1 89 ? 6.475 -7.158 -14.913 1.00 90.38 89 CYS A N 1
ATOM 690 C CA . CYS A 1 89 ? 6.202 -7.890 -13.682 1.00 90.38 89 CYS A CA 1
ATOM 691 C C . CYS A 1 89 ? 6.098 -9.397 -13.970 1.00 90.38 89 CYS A C 1
ATOM 693 O O . CYS A 1 89 ? 5.172 -9.863 -14.631 1.00 90.38 89 CYS A O 1
ATOM 695 N N . VAL A 1 90 ? 7.073 -10.164 -13.474 1.00 84.94 90 VAL A N 1
ATOM 696 C CA . VAL A 1 90 ? 7.164 -11.626 -13.665 1.00 84.94 90 VAL A CA 1
ATOM 697 C C . VAL A 1 90 ? 6.815 -12.428 -12.408 1.00 84.94 90 VAL A C 1
ATOM 699 O O . VAL A 1 90 ? 6.709 -13.650 -12.470 1.00 84.94 90 VAL A O 1
ATOM 702 N N . GLY A 1 91 ? 6.646 -11.761 -11.267 1.00 75.81 91 GLY A N 1
ATOM 703 C CA . GLY A 1 91 ? 6.361 -12.383 -9.979 1.00 75.81 91 GLY A CA 1
ATOM 704 C C . GLY A 1 91 ? 5.922 -11.348 -8.948 1.00 75.81 91 GLY A C 1
ATOM 705 O O . GLY A 1 91 ? 6.307 -10.180 -9.038 1.00 75.81 91 GLY A O 1
ATOM 706 N N . ALA A 1 92 ? 5.097 -11.805 -8.009 1.00 59.62 92 ALA A N 1
ATOM 707 C CA . ALA A 1 92 ? 4.355 -11.016 -7.036 1.00 59.62 92 ALA A CA 1
ATOM 708 C C . ALA A 1 92 ? 4.258 -11.786 -5.715 1.00 59.62 92 ALA A C 1
ATOM 710 O O . ALA A 1 92 ? 3.916 -12.990 -5.781 1.00 59.62 92 ALA A O 1
#

Radius of gyration: 16.27 Å; Cα contacts (8 Å, |Δi|>4): 67; chains: 1; bounding box: 33×29×46 Å

pLDDT: mean 72.33, std 16.35, range [36.16, 95.06]

Solvent-accessible surface area (backbone atoms only — not comparable to full-atom values): 5746 Å² total; per-residue (Å²): 140,58,79,71,72,68,60,73,69,79,73,83,82,72,84,80,48,73,50,49,56,49,54,51,48,54,54,49,52,54,54,51,48,66,74,68,43,90,42,78,62,63,34,52,54,54,45,58,67,64,69,62,48,73,52,42,79,45,75,44,97,89,70,49,57,46,77,40,52,55,87,64,48,63,60,55,50,30,40,72,76,34,62,71,50,31,73,63,59,85,78,122

Sequence (92 aa):
MGVAAHWAYKEHGETSTTAQIRAQRWMQSLLELQQSAGSSFEFIESVKSDLFPDEIYVFTPEGRIVELPAGATPVDFAYAVHTDIGHACVGA